Protein AF-A0A1E5G5Q4-F1 (afdb_monomer_lite)

Structure (mmCIF, N/CA/C/O backbone):
data_AF-A0A1E5G5Q4-F1
#
_entry.id   AF-A0A1E5G5Q4-F1
#
loop_
_atom_site.group_PDB
_atom_site.id
_atom_site.type_symbol
_atom_site.label_atom_id
_atom_site.label_alt_id
_atom_site.label_comp_id
_atom_site.label_asym_id
_atom_site.label_entity_id
_atom_site.label_seq_id
_atom_site.pdbx_PDB_ins_code
_atom_site.Cartn_x
_atom_site.Cartn_y
_atom_site.Cartn_z
_atom_site.occupancy
_atom_site.B_iso_or_equiv
_atom_site.auth_seq_id
_atom_site.auth_comp_id
_atom_site.auth_asym_id
_atom_site.auth_atom_id
_atom_site.pdbx_PDB_model_num
ATOM 1 N N . MET A 1 1 ? 15.655 8.952 -19.554 1.00 39.72 1 MET A N 1
ATOM 2 C CA . MET A 1 1 ? 14.818 10.073 -19.077 1.00 39.72 1 MET A CA 1
ATOM 3 C C . MET A 1 1 ? 14.779 9.933 -17.560 1.00 39.72 1 MET A C 1
ATOM 5 O O . MET A 1 1 ? 14.426 8.859 -17.104 1.00 39.72 1 MET A O 1
ATOM 9 N N . LYS A 1 2 ? 15.316 10.885 -16.780 1.00 40.94 2 LYS A N 1
ATOM 10 C CA . LYS A 1 2 ? 15.358 10.751 -15.309 1.00 40.94 2 LYS A CA 1
ATOM 11 C C . LYS A 1 2 ? 13.939 10.932 -14.771 1.00 40.94 2 LYS A C 1
ATOM 13 O O . LYS A 1 2 ? 13.354 11.983 -15.020 1.00 40.94 2 LYS A O 1
ATOM 18 N N . MET A 1 3 ? 13.417 9.935 -14.058 1.00 49.22 3 MET A N 1
ATOM 19 C CA . MET A 1 3 ? 12.182 10.066 -13.285 1.00 49.22 3 MET A CA 1
ATOM 20 C C . MET A 1 3 ? 12.257 11.306 -12.389 1.00 49.22 3 MET A C 1
ATOM 22 O O . MET A 1 3 ? 13.338 11.597 -11.856 1.00 49.22 3 MET A O 1
ATOM 26 N N . PRO A 1 4 ? 11.153 12.035 -12.177 1.00 48.78 4 PRO A N 1
ATOM 27 C CA . PRO A 1 4 ? 11.146 13.087 -11.181 1.00 48.78 4 PRO A CA 1
ATOM 28 C C . PRO A 1 4 ? 11.407 12.445 -9.813 1.00 48.78 4 PRO A C 1
ATOM 30 O O . PRO A 1 4 ? 10.593 11.700 -9.283 1.00 48.78 4 PRO A O 1
ATOM 33 N N . ALA A 1 5 ? 12.557 12.754 -9.215 1.00 56.06 5 ALA A N 1
ATOM 34 C CA . ALA A 1 5 ? 12.970 12.272 -7.893 1.00 56.06 5 ALA A CA 1
ATOM 35 C C . ALA A 1 5 ? 12.004 12.669 -6.747 1.00 56.06 5 ALA A C 1
ATOM 37 O O . ALA A 1 5 ? 12.258 12.365 -5.581 1.00 56.06 5 ALA A O 1
ATOM 38 N N . TYR A 1 6 ? 10.924 13.386 -7.059 1.00 53.25 6 TYR A N 1
ATOM 39 C CA . TYR A 1 6 ? 9.931 13.869 -6.114 1.00 53.25 6 TYR A CA 1
ATOM 40 C C . TYR A 1 6 ? 9.084 12.722 -5.543 1.00 53.25 6 TYR A C 1
ATOM 42 O O . TYR A 1 6 ? 9.024 12.574 -4.321 1.00 53.25 6 TYR A O 1
ATOM 50 N N . ASP A 1 7 ? 8.545 11.846 -6.395 1.00 69.75 7 ASP A N 1
ATOM 51 C CA . ASP A 1 7 ? 7.625 10.791 -5.947 1.00 69.75 7 ASP A CA 1
ATOM 52 C C . ASP A 1 7 ? 8.333 9.663 -5.190 1.00 69.75 7 ASP A C 1
ATOM 54 O O . ASP A 1 7 ? 7.796 9.126 -4.224 1.00 69.75 7 ASP A O 1
ATOM 58 N N . GLN A 1 8 ? 9.599 9.382 -5.512 1.00 77.56 8 GLN A N 1
ATOM 59 C CA . GLN A 1 8 ? 10.407 8.410 -4.764 1.00 77.56 8 GLN A CA 1
ATOM 60 C C . GLN A 1 8 ? 10.685 8.866 -3.324 1.00 77.56 8 GLN A C 1
ATOM 62 O O . GLN A 1 8 ? 10.608 8.077 -2.383 1.00 77.56 8 GLN A O 1
ATOM 67 N N . ASN A 1 9 ? 11.023 10.145 -3.137 1.00 81.44 9 ASN A N 1
ATOM 68 C CA . ASN A 1 9 ? 11.293 10.698 -1.810 1.00 81.44 9 ASN A CA 1
ATOM 69 C C . ASN A 1 9 ? 10.019 10.816 -0.975 1.00 81.44 9 ASN A C 1
ATOM 71 O O . ASN A 1 9 ? 10.071 10.654 0.244 1.00 81.44 9 ASN A O 1
ATOM 75 N N . TYR A 1 10 ? 8.888 11.110 -1.618 1.00 82.75 10 TYR A N 1
ATOM 76 C CA . TYR A 1 10 ? 7.593 11.117 -0.957 1.00 82.75 10 TYR A CA 1
ATOM 77 C C . TYR A 1 10 ? 7.197 9.702 -0.517 1.00 82.75 10 TYR A C 1
ATOM 79 O O . TYR A 1 10 ? 6.965 9.498 0.674 1.00 82.75 10 TYR A O 1
ATOM 87 N N . ALA A 1 11 ? 7.257 8.714 -1.417 1.00 83.94 11 ALA A N 1
ATOM 88 C CA . ALA A 1 11 ? 7.003 7.305 -1.110 1.00 83.94 11 ALA A CA 1
ATOM 89 C C . ALA A 1 11 ? 7.855 6.808 0.070 1.00 83.94 11 ALA A C 1
ATOM 91 O O . ALA A 1 11 ? 7.312 6.322 1.059 1.00 83.94 11 ALA A O 1
ATOM 92 N N . ARG A 1 12 ? 9.176 7.045 0.045 1.00 84.50 12 ARG A N 1
ATOM 93 C CA . ARG A 1 12 ? 10.089 6.672 1.145 1.00 84.50 12 ARG A CA 1
ATOM 94 C C . ARG A 1 12 ? 9.713 7.260 2.505 1.00 84.50 12 ARG A C 1
ATOM 96 O O . ARG A 1 12 ? 10.036 6.656 3.517 1.00 84.50 12 ARG A O 1
ATOM 103 N N . LYS A 1 13 ? 9.079 8.436 2.553 1.00 85.50 13 LYS A N 1
ATOM 104 C CA . LYS A 1 13 ? 8.634 9.055 3.816 1.00 85.50 13 LYS A CA 1
ATOM 105 C C . LYS A 1 13 ? 7.355 8.426 4.368 1.00 85.50 13 LYS A C 1
ATOM 107 O O . LYS A 1 13 ? 7.066 8.607 5.548 1.00 85.50 13 LYS A O 1
ATOM 112 N N . MET A 1 14 ? 6.574 7.754 3.525 1.00 84.62 14 MET A N 1
ATOM 113 C CA . MET A 1 14 ? 5.325 7.102 3.923 1.00 84.62 14 MET A CA 1
ATOM 114 C C . MET A 1 14 ? 5.532 5.664 4.379 1.00 84.62 14 MET A C 1
ATOM 116 O O . MET A 1 14 ? 4.780 5.207 5.238 1.00 84.62 14 MET A O 1
ATOM 120 N N . LEU A 1 15 ? 6.556 4.991 3.852 1.00 88.00 15 LEU A N 1
ATOM 121 C CA . LEU A 1 15 ? 6.978 3.674 4.319 1.00 88.00 15 LEU A CA 1
ATOM 122 C C . LEU A 1 15 ? 7.656 3.823 5.681 1.00 88.00 15 LEU A C 1
ATOM 124 O O . LEU A 1 15 ? 8.671 4.509 5.814 1.00 88.00 15 LEU A O 1
ATOM 128 N N . LYS A 1 16 ? 7.055 3.226 6.707 1.00 84.00 16 LYS A N 1
ATOM 129 C CA . LYS A 1 16 ? 7.502 3.352 8.103 1.00 84.00 16 LYS A CA 1
ATOM 130 C C . LYS A 1 16 ? 8.194 2.093 8.593 1.00 84.00 16 LYS A C 1
ATOM 132 O 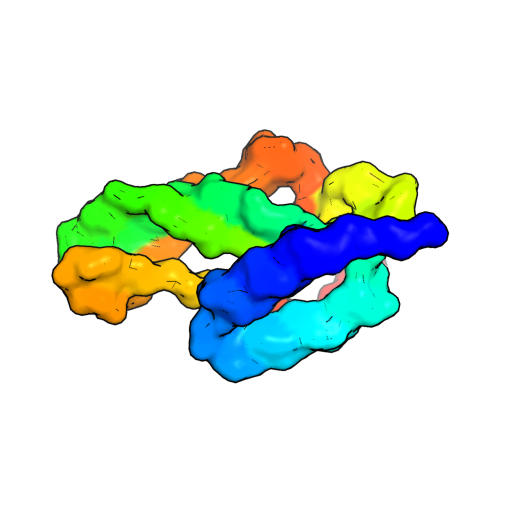O . LYS A 1 16 ? 8.988 2.179 9.530 1.00 84.00 16 LYS A O 1
ATOM 137 N N . ASN A 1 17 ? 7.900 0.953 7.975 1.00 86.38 17 ASN A N 1
ATOM 138 C CA . ASN A 1 17 ? 8.424 -0.334 8.396 1.00 86.38 17 ASN A CA 1
ATOM 139 C C . ASN A 1 17 ? 9.601 -0.771 7.514 1.00 86.38 17 ASN A C 1
ATOM 141 O O . ASN A 1 17 ? 9.732 -0.384 6.351 1.00 86.38 17 ASN A O 1
ATOM 145 N N . ILE A 1 18 ? 10.526 -1.530 8.103 1.00 87.06 18 ILE A N 1
ATOM 146 C CA . ILE A 1 18 ? 11.793 -1.886 7.449 1.00 87.06 18 ILE A CA 1
ATOM 147 C C . ILE A 1 18 ? 11.599 -2.845 6.270 1.00 87.06 18 ILE A C 1
ATOM 149 O O . ILE A 1 18 ? 12.313 -2.753 5.274 1.00 87.06 18 ILE A O 1
ATOM 153 N N . ASP A 1 19 ? 10.624 -3.738 6.371 1.00 87.06 19 ASP A N 1
ATOM 154 C CA . ASP A 1 19 ? 10.177 -4.657 5.328 1.00 87.06 19 ASP A CA 1
ATOM 155 C C . ASP A 1 19 ? 9.614 -3.897 4.121 1.00 87.06 19 ASP A C 1
ATOM 157 O O . ASP A 1 19 ? 10.048 -4.143 2.997 1.00 87.06 19 ASP A O 1
ATOM 161 N N . GLU A 1 20 ? 8.770 -2.889 4.353 1.00 88.62 20 GLU A N 1
ATOM 162 C CA . GLU A 1 20 ? 8.251 -2.000 3.304 1.00 88.62 20 GLU A CA 1
ATOM 163 C C . GLU A 1 20 ? 9.389 -1.286 2.564 1.00 88.62 20 GLU A C 1
ATOM 165 O O . GLU A 1 20 ? 9.452 -1.266 1.335 1.00 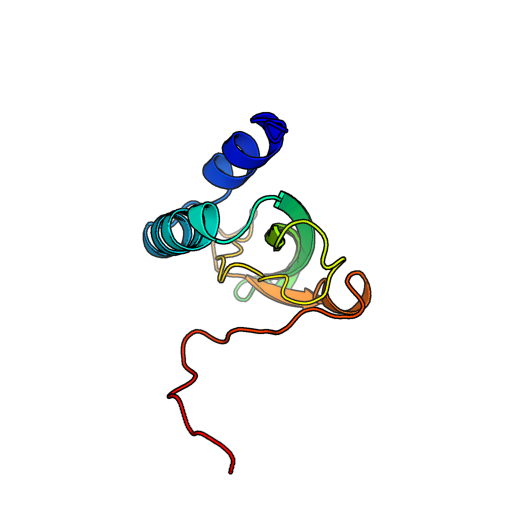88.62 20 GLU A O 1
ATOM 170 N N . ILE A 1 21 ? 10.325 -0.702 3.320 1.00 88.38 21 ILE A N 1
ATOM 171 C CA . ILE A 1 21 ? 11.470 0.021 2.758 1.00 88.38 21 ILE A CA 1
ATOM 172 C C . ILE A 1 21 ? 12.360 -0.931 1.951 1.00 88.38 21 ILE A C 1
ATOM 174 O O . ILE A 1 21 ? 12.872 -0.546 0.898 1.00 88.38 21 ILE A O 1
ATOM 178 N N . THR A 1 22 ? 12.549 -2.161 2.431 1.00 87.44 22 THR A N 1
ATOM 179 C CA . THR A 1 22 ? 13.351 -3.185 1.753 1.00 87.44 22 THR A CA 1
ATOM 180 C C . THR A 1 22 ? 12.702 -3.587 0.435 1.00 87.44 22 THR A C 1
ATOM 182 O O . THR A 1 22 ? 13.342 -3.452 -0.607 1.00 87.44 22 THR A O 1
ATOM 185 N N . GLN A 1 23 ? 11.415 -3.944 0.457 1.00 84.50 23 GLN A N 1
ATOM 186 C CA . GLN A 1 23 ? 10.654 -4.288 -0.744 1.00 84.50 23 GLN A CA 1
ATOM 187 C C . GLN A 1 23 ? 10.658 -3.135 -1.758 1.00 84.50 23 GLN A C 1
ATOM 189 O O . GLN A 1 23 ? 10.876 -3.343 -2.951 1.00 84.50 23 GLN A O 1
ATOM 194 N N . PHE A 1 24 ? 10.479 -1.897 -1.290 1.00 87.50 24 PHE A N 1
ATOM 195 C CA . PHE A 1 24 ? 10.533 -0.721 -2.152 1.00 87.50 24 PHE A CA 1
ATOM 196 C C . PHE A 1 24 ? 11.901 -0.576 -2.816 1.00 87.50 24 PHE A C 1
ATOM 198 O O . PHE A 1 24 ? 11.967 -0.347 -4.017 1.00 87.50 24 PHE A O 1
ATOM 205 N N . ASN A 1 25 ? 12.996 -0.735 -2.067 1.00 85.88 25 ASN A N 1
ATOM 206 C CA . ASN A 1 25 ? 14.347 -0.642 -2.621 1.00 85.88 25 ASN A CA 1
ATOM 207 C C . ASN A 1 25 ? 14.638 -1.742 -3.648 1.00 85.88 25 ASN A C 1
ATOM 209 O O . ASN A 1 25 ? 15.272 -1.454 -4.658 1.00 85.88 25 ASN A O 1
ATOM 213 N N . GLU A 1 26 ? 14.192 -2.973 -3.404 1.00 84.69 26 GLU A N 1
ATOM 214 C CA . GLU A 1 26 ? 14.374 -4.100 -4.327 1.00 84.69 26 GLU A CA 1
ATOM 215 C C . GLU A 1 26 ? 13.634 -3.871 -5.650 1.00 84.69 26 GLU A C 1
ATOM 217 O O . GLU A 1 26 ? 14.181 -4.101 -6.731 1.00 84.69 26 GLU A O 1
ATOM 222 N N . LEU A 1 27 ? 12.407 -3.354 -5.572 1.00 79.69 27 LEU A N 1
ATOM 223 C CA . LEU A 1 27 ? 11.564 -3.109 -6.738 1.00 79.69 27 LEU A CA 1
ATOM 224 C C . LEU A 1 27 ? 11.911 -1.808 -7.472 1.00 79.69 27 LEU A C 1
ATOM 226 O O . LEU A 1 27 ? 11.694 -1.720 -8.678 1.00 79.69 27 LEU A O 1
ATOM 230 N N . LEU A 1 28 ? 12.503 -0.820 -6.795 1.00 79.31 28 LEU A N 1
ATOM 231 C CA . LEU A 1 28 ? 12.861 0.472 -7.395 1.00 79.31 28 LEU A CA 1
ATOM 232 C C . LEU A 1 28 ? 13.846 0.339 -8.566 1.00 79.31 28 LEU A C 1
ATOM 234 O O . LEU A 1 28 ? 13.869 1.191 -9.447 1.00 79.31 28 LEU A O 1
ATOM 238 N N . PHE A 1 29 ? 14.671 -0.711 -8.583 1.00 72.06 29 PHE A N 1
ATOM 239 C CA . PHE A 1 29 ? 15.616 -0.962 -9.678 1.00 72.06 29 PHE A CA 1
ATOM 240 C C . PHE A 1 29 ? 14.986 -1.666 -10.883 1.00 72.06 29 PHE A C 1
ATOM 242 O O . PHE A 1 29 ? 15.602 -1.719 -11.943 1.00 72.06 29 PHE A O 1
ATOM 249 N N . THR A 1 30 ? 13.789 -2.230 -10.716 1.00 69.31 30 THR A N 1
ATOM 250 C CA . THR A 1 30 ? 13.057 -2.961 -11.759 1.00 69.31 30 THR A CA 1
ATOM 251 C C . THR A 1 30 ? 11.821 -2.205 -12.258 1.00 69.31 30 THR A C 1
ATOM 253 O O . THR A 1 30 ? 11.220 -2.623 -13.244 1.00 69.31 30 THR A O 1
ATOM 256 N N . HIS A 1 31 ? 11.457 -1.094 -11.607 1.00 70.75 31 HIS A N 1
ATOM 257 C CA . HIS A 1 31 ? 10.282 -0.276 -11.904 1.00 70.75 31 HIS A CA 1
ATOM 258 C C . HIS A 1 31 ? 10.691 1.196 -12.030 1.00 70.75 31 HIS A C 1
ATOM 260 O O . HIS A 1 31 ? 11.162 1.793 -11.061 1.00 70.75 31 HIS A O 1
ATOM 266 N N . ASP A 1 32 ? 10.498 1.798 -13.209 1.00 70.62 32 ASP A N 1
ATOM 267 C CA . ASP A 1 32 ? 10.908 3.186 -13.473 1.00 70.62 32 ASP A CA 1
ATOM 268 C C . ASP A 1 32 ? 9.791 4.226 -13.262 1.00 70.62 32 ASP A C 1
ATOM 270 O O . ASP A 1 32 ? 9.885 5.352 -13.747 1.00 70.62 32 ASP A O 1
ATOM 274 N N . GLU A 1 33 ? 8.729 3.900 -12.529 1.00 76.00 33 GLU A N 1
ATOM 275 C CA . GLU A 1 33 ? 7.736 4.869 -12.064 1.00 76.00 33 GLU A CA 1
ATOM 276 C C . GLU A 1 33 ? 7.280 4.538 -10.634 1.00 76.00 33 GLU A C 1
ATOM 278 O O . GLU A 1 33 ? 7.067 3.381 -10.277 1.00 76.00 33 GLU A O 1
ATOM 283 N N . VAL A 1 34 ? 7.172 5.566 -9.789 1.00 81.38 34 VAL A N 1
ATOM 284 C CA . VAL A 1 34 ? 6.665 5.455 -8.415 1.00 81.38 34 VAL A CA 1
ATOM 285 C C . VAL A 1 34 ? 5.484 6.396 -8.290 1.00 81.38 34 VAL A C 1
ATOM 287 O O . VAL A 1 34 ? 5.628 7.588 -8.538 1.00 81.38 34 VAL A O 1
ATOM 290 N N . VAL A 1 35 ? 4.343 5.860 -7.876 1.00 79.12 35 VAL A N 1
ATOM 291 C CA . VAL A 1 35 ? 3.103 6.604 -7.661 1.00 79.12 35 VAL A CA 1
ATOM 292 C C . VAL A 1 35 ? 2.662 6.393 -6.219 1.00 79.12 35 VAL A C 1
ATOM 294 O O . VAL A 1 35 ? 2.881 5.334 -5.630 1.00 79.12 35 VAL A O 1
ATOM 297 N N . THR A 1 36 ? 2.053 7.411 -5.621 1.00 80.00 36 THR A N 1
ATOM 298 C CA . THR A 1 36 ? 1.331 7.253 -4.357 1.00 80.00 36 THR A CA 1
ATOM 299 C C . THR A 1 36 ? -0.121 7.611 -4.577 1.00 80.00 36 THR A C 1
ATOM 301 O O . THR A 1 36 ? -0.419 8.715 -5.019 1.00 80.00 36 THR A O 1
ATOM 304 N N . GLU A 1 37 ? -1.005 6.699 -4.199 1.00 82.0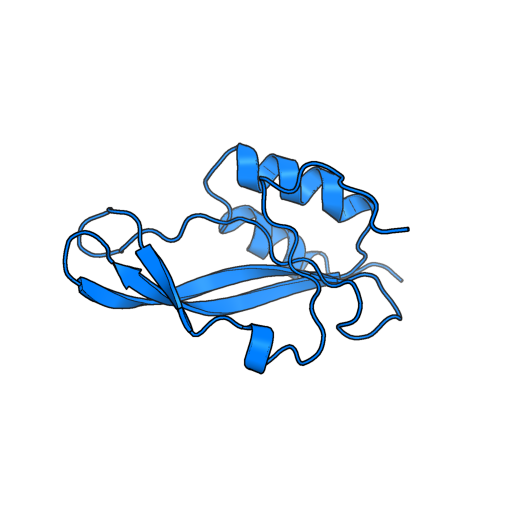6 37 GLU A N 1
ATOM 305 C CA . GLU A 1 37 ? -2.445 6.923 -4.216 1.00 82.06 37 GLU A CA 1
ATOM 306 C C . GLU A 1 37 ? -3.058 6.686 -2.838 1.00 82.06 37 GLU A C 1
ATOM 308 O O . GLU A 1 37 ? -2.398 6.179 -1.933 1.00 82.06 37 GLU A O 1
ATOM 313 N N . PHE A 1 38 ? -4.329 7.045 -2.658 1.00 84.94 38 PHE A N 1
ATOM 314 C CA . PHE A 1 38 ? -5.046 6.817 -1.404 1.00 84.94 38 PHE A CA 1
ATOM 315 C C . PHE A 1 38 ? -5.996 5.625 -1.508 1.00 84.94 38 PHE A C 1
ATOM 317 O O . PHE A 1 38 ? -6.860 5.574 -2.381 1.00 84.94 38 PHE A O 1
ATOM 324 N N . VAL A 1 39 ? -5.871 4.689 -0.567 1.00 86.62 39 VAL A N 1
ATOM 325 C CA . VAL A 1 39 ? -6.803 3.572 -0.371 1.00 86.62 39 VAL A CA 1
ATOM 326 C C . VAL A 1 39 ? -7.704 3.836 0.824 1.00 86.62 39 VAL A C 1
ATOM 328 O O . VAL A 1 39 ? -7.317 4.505 1.786 1.00 86.62 39 VAL A O 1
ATOM 331 N N . LYS A 1 40 ? -8.916 3.283 0.786 1.00 89.81 40 LYS A N 1
ATOM 332 C CA . LYS A 1 40 ? -9.829 3.338 1.926 1.00 89.81 40 LYS A CA 1
ATOM 333 C C . LYS A 1 40 ? -9.554 2.167 2.853 1.00 89.81 40 LYS A C 1
ATOM 335 O O . LYS A 1 40 ? -9.590 1.004 2.437 1.00 89.81 40 LYS A O 1
ATOM 340 N N . VAL A 1 41 ? -9.320 2.481 4.117 1.00 92.44 41 VAL A N 1
ATOM 341 C CA . VAL A 1 41 ? -8.982 1.506 5.151 1.00 92.44 41 VAL A CA 1
ATOM 342 C C . VAL A 1 41 ? -9.939 1.618 6.329 1.00 92.44 41 VAL A C 1
ATOM 344 O O . VAL A 1 41 ? -10.456 2.695 6.625 1.00 92.44 41 VAL A O 1
ATOM 347 N N . GLU A 1 42 ? -10.160 0.503 7.013 1.00 94.94 42 GLU A N 1
ATOM 348 C CA . GLU A 1 42 ? -10.932 0.421 8.252 1.00 94.94 42 GLU A CA 1
ATOM 349 C C . GLU A 1 42 ? -10.011 -0.003 9.394 1.00 94.94 42 GLU A C 1
ATOM 351 O O . GLU A 1 42 ? -9.330 -1.028 9.307 1.00 94.94 42 GLU A O 1
ATOM 356 N N . CYS A 1 43 ? -9.997 0.775 10.475 1.00 96.00 43 CYS A N 1
ATOM 357 C CA . CYS A 1 43 ? -9.223 0.452 11.664 1.00 96.00 43 CYS A CA 1
ATOM 358 C C . CYS A 1 43 ? -9.757 -0.815 12.345 1.00 96.00 43 CYS A C 1
ATOM 360 O O . CYS A 1 43 ? -10.919 -0.866 12.747 1.00 96.00 43 CYS A O 1
ATOM 362 N N . THR A 1 44 ? -8.881 -1.786 12.600 1.00 93.81 44 THR A N 1
ATOM 363 C CA . THR A 1 44 ? -9.238 -3.053 13.265 1.00 93.81 44 THR A CA 1
ATOM 364 C C . THR A 1 44 ? -9.641 -2.881 14.733 1.00 93.81 44 THR A C 1
ATOM 366 O O . THR A 1 44 ? -10.435 -3.665 15.243 1.00 93.81 44 THR A O 1
ATOM 369 N N . GLY A 1 45 ? -9.135 -1.842 15.408 1.00 93.94 45 GLY A N 1
ATOM 370 C CA . GLY A 1 45 ? -9.464 -1.543 16.805 1.00 93.94 45 GLY A CA 1
ATOM 371 C C . GLY A 1 45 ? -10.759 -0.754 17.023 1.00 93.94 45 GLY A C 1
ATOM 372 O O . GLY A 1 45 ? -11.602 -1.164 17.814 1.00 93.94 45 GLY A O 1
ATOM 373 N N . CYS A 1 46 ? -10.916 0.402 16.366 1.00 94.62 46 CYS A N 1
ATOM 374 C CA . CYS A 1 46 ? -12.043 1.314 16.609 1.00 94.62 46 CYS A CA 1
ATOM 375 C C . CYS A 1 46 ? -13.114 1.331 15.504 1.00 94.62 46 CYS A C 1
ATOM 377 O O . CYS A 1 46 ? -14.108 2.039 15.654 1.00 94.62 46 CYS A O 1
ATOM 379 N N . GLY A 1 47 ? -12.917 0.602 14.399 1.00 94.38 47 GLY A N 1
ATOM 380 C CA . GLY A 1 47 ? -13.846 0.555 13.261 1.00 94.38 47 GLY A CA 1
ATOM 381 C C . GLY A 1 47 ? -13.889 1.829 12.408 1.00 94.38 47 GLY A C 1
ATOM 382 O O . GLY A 1 47 ? -14.698 1.933 11.492 1.00 94.38 47 GLY A O 1
ATOM 383 N N . GLU A 1 48 ? -13.044 2.823 12.692 1.00 94.81 48 GLU A N 1
ATOM 384 C CA . GLU A 1 48 ? -13.042 4.080 11.945 1.00 94.81 48 GLU A CA 1
ATOM 385 C C . GLU A 1 48 ? -12.483 3.893 10.534 1.00 94.81 48 GLU A C 1
ATOM 387 O O . GLU A 1 48 ? -11.405 3.324 10.334 1.00 94.81 48 GLU A O 1
ATOM 392 N N . THR A 1 49 ? -13.215 4.415 9.554 1.00 94.38 49 THR A N 1
ATOM 393 C CA . THR A 1 49 ? -12.813 4.403 8.150 1.00 94.38 49 THR A CA 1
ATOM 394 C C . THR A 1 49 ? -12.086 5.693 7.786 1.00 94.38 49 THR A C 1
ATOM 396 O O . THR A 1 49 ? -12.571 6.780 8.091 1.00 94.38 49 THR A O 1
ATOM 399 N N . HIS A 1 50 ? -10.953 5.584 7.098 1.00 89.69 50 HIS A N 1
ATOM 400 C CA . HIS A 1 50 ? -10.177 6.734 6.634 1.00 89.69 50 HIS A CA 1
ATOM 401 C C . HIS A 1 50 ? -9.423 6.423 5.336 1.00 89.69 50 HIS A C 1
ATOM 403 O O . HIS A 1 50 ? -9.376 5.279 4.883 1.00 89.69 50 HIS A O 1
ATOM 409 N N . LEU A 1 51 ? -8.852 7.460 4.723 1.00 89.69 51 LEU A N 1
ATOM 410 C CA . LEU A 1 51 ? -7.950 7.320 3.583 1.00 89.69 51 LEU A CA 1
ATOM 411 C C . LEU A 1 51 ? -6.512 7.184 4.080 1.00 89.69 51 LEU A C 1
ATOM 413 O O . LEU A 1 51 ? -6.081 7.936 4.955 1.00 89.69 51 LEU A O 1
ATOM 417 N N . SER A 1 52 ? -5.774 6.239 3.509 1.00 88.62 52 SER A N 1
ATOM 418 C CA . SER A 1 52 ? -4.374 5.977 3.835 1.00 88.62 52 SER A CA 1
ATOM 419 C C . SER A 1 52 ? -3.547 5.903 2.551 1.00 88.62 52 SER A C 1
ATOM 421 O O . SER A 1 52 ? -4.037 5.352 1.563 1.00 88.62 52 SER A O 1
ATOM 423 N N . PRO A 1 53 ? -2.333 6.481 2.517 1.00 87.69 53 PRO A N 1
ATOM 424 C CA . PRO A 1 53 ? -1.496 6.420 1.330 1.00 87.69 53 PRO A CA 1
ATOM 425 C C . PRO A 1 53 ? -1.009 4.991 1.066 1.00 87.69 53 PRO A C 1
ATOM 427 O O . PRO A 1 53 ? -0.671 4.257 1.993 1.00 87.69 53 PRO A O 1
ATOM 430 N N . GLN A 1 54 ? -0.935 4.641 -0.211 1.00 87.06 54 GLN A N 1
ATOM 431 C CA . GLN A 1 54 ? -0.461 3.378 -0.753 1.00 87.06 54 GLN A CA 1
ATOM 432 C C . GLN A 1 54 ? 0.588 3.673 -1.823 1.00 87.06 54 GLN A C 1
ATOM 434 O O . GLN A 1 54 ? 0.313 4.373 -2.801 1.00 87.06 54 GLN A O 1
ATOM 439 N N . VAL A 1 55 ? 1.782 3.111 -1.652 1.00 86.81 55 VAL A N 1
ATOM 440 C CA . VAL A 1 55 ? 2.845 3.194 -2.659 1.00 86.81 55 VAL A CA 1
ATOM 441 C C . VAL A 1 55 ? 2.625 2.146 -3.750 1.00 86.81 55 VAL A C 1
ATOM 443 O O . VAL A 1 55 ? 2.338 0.978 -3.467 1.00 86.81 55 VAL A O 1
ATOM 446 N N . ILE A 1 56 ? 2.773 2.578 -5.000 1.00 82.81 56 ILE A N 1
ATOM 447 C CA . ILE A 1 56 ? 2.656 1.770 -6.212 1.00 82.81 56 ILE A CA 1
ATOM 448 C C . ILE A 1 56 ? 3.938 1.953 -7.029 1.00 82.81 56 ILE A C 1
ATOM 450 O O . ILE A 1 56 ? 4.388 3.077 -7.254 1.00 82.81 56 ILE A O 1
ATOM 454 N N . LEU A 1 57 ? 4.524 0.848 -7.477 1.00 80.81 57 LEU A N 1
ATOM 455 C CA . LEU A 1 57 ? 5.674 0.826 -8.381 1.00 80.81 57 LEU A CA 1
ATOM 456 C C . LEU A 1 57 ? 5.207 0.365 -9.759 1.00 80.81 57 LEU A C 1
ATOM 458 O O . LEU A 1 57 ? 4.505 -0.635 -9.856 1.00 80.81 57 LEU A O 1
ATOM 462 N N . ASN A 1 58 ? 5.579 1.072 -10.820 1.00 74.75 58 ASN A N 1
ATOM 463 C CA . ASN A 1 58 ? 5.123 0.798 -12.178 1.00 74.75 58 ASN A CA 1
ATOM 464 C C . ASN A 1 58 ? 6.316 0.625 -13.142 1.00 74.75 58 ASN A C 1
ATOM 466 O O . ASN A 1 58 ? 7.219 1.466 -13.136 1.00 74.75 58 ASN A O 1
ATOM 470 N N . PRO A 1 59 ? 6.383 -0.452 -13.953 1.00 65.06 59 PRO A N 1
ATOM 471 C CA . PRO A 1 59 ? 7.410 -0.579 -14.984 1.00 65.06 59 PRO A CA 1
ATOM 472 C C . PRO A 1 59 ? 7.141 0.395 -16.144 1.00 65.06 59 PRO A C 1
ATOM 474 O O . PRO A 1 59 ? 6.029 0.481 -16.672 1.00 65.06 59 PRO A O 1
ATOM 477 N N . TYR A 1 60 ? 8.163 1.136 -16.580 1.00 58.94 60 TYR A N 1
ATOM 478 C CA . TYR A 1 60 ? 7.998 2.154 -17.617 1.00 58.94 60 TYR A CA 1
ATOM 479 C C . TYR A 1 60 ? 7.577 1.545 -18.955 1.00 58.94 60 TYR A C 1
ATOM 481 O O . TYR A 1 60 ? 8.152 0.568 -19.432 1.00 58.94 60 TYR A O 1
ATOM 489 N N . GLY A 1 61 ? 6.590 2.167 -19.601 1.00 53.41 61 GLY A N 1
ATOM 490 C CA . GLY A 1 61 ? 6.161 1.809 -20.955 1.00 53.41 61 GLY A CA 1
ATOM 491 C C . GLY A 1 61 ? 5.109 0.698 -21.056 1.00 53.41 61 GLY A C 1
ATOM 492 O O . GLY A 1 61 ? 4.658 0.435 -22.169 1.00 53.41 61 GLY A O 1
ATOM 493 N N . TYR A 1 62 ? 4.663 0.106 -19.940 1.00 53.34 62 TYR A N 1
ATOM 494 C CA . TYR A 1 62 ? 3.653 -0.971 -19.925 1.00 53.34 62 TYR A CA 1
ATOM 495 C C . TYR A 1 62 ? 2.256 -0.535 -19.430 1.00 53.34 62 TYR A C 1
ATOM 497 O O . TYR A 1 62 ? 1.346 -1.352 -19.293 1.00 53.34 62 TYR A O 1
ATOM 505 N N . GLY A 1 63 ? 2.020 0.762 -19.201 1.00 59.62 63 GLY A N 1
ATOM 506 C CA . GLY A 1 63 ? 0.754 1.227 -18.614 1.00 59.62 63 GLY A CA 1
ATOM 507 C C . GLY A 1 63 ? 0.631 0.750 -17.164 1.00 59.62 63 GLY A C 1
ATOM 508 O O . GLY A 1 63 ? 1.621 0.783 -16.459 1.00 59.62 63 GLY A O 1
ATOM 509 N N . THR A 1 64 ? -0.548 0.314 -16.705 1.00 56.47 64 THR A N 1
ATOM 510 C CA . THR A 1 64 ? -0.716 -0.301 -1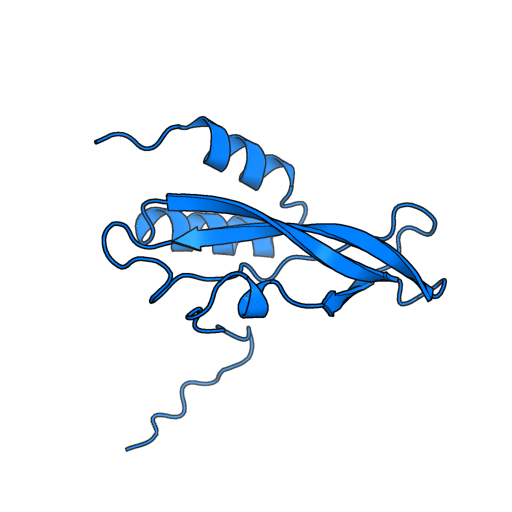5.366 1.00 56.47 64 THR A CA 1
ATOM 511 C C . THR A 1 64 ? -0.388 -1.801 -15.345 1.00 56.47 64 THR A C 1
ATOM 513 O O . THR A 1 64 ? -0.565 -2.456 -14.318 1.00 56.47 64 THR A O 1
ATOM 516 N N . GLU A 1 65 ? 0.000 -2.377 -16.486 1.00 59.44 65 GLU A N 1
ATOM 517 C CA . GLU A 1 65 ? 0.284 -3.803 -16.623 1.00 59.44 65 GLU A CA 1
ATOM 518 C C . GLU A 1 65 ? 1.650 -4.113 -16.006 1.00 59.44 65 GLU A C 1
ATOM 520 O O . GLU A 1 65 ? 2.681 -3.632 -16.465 1.00 59.44 65 GLU A O 1
ATOM 525 N N . GLY A 1 66 ? 1.649 -4.901 -14.930 1.00 64.38 66 GLY A N 1
ATOM 526 C CA . GLY A 1 66 ? 2.868 -5.190 -14.172 1.00 64.38 66 GLY A CA 1
ATOM 527 C C . GLY A 1 66 ? 3.198 -4.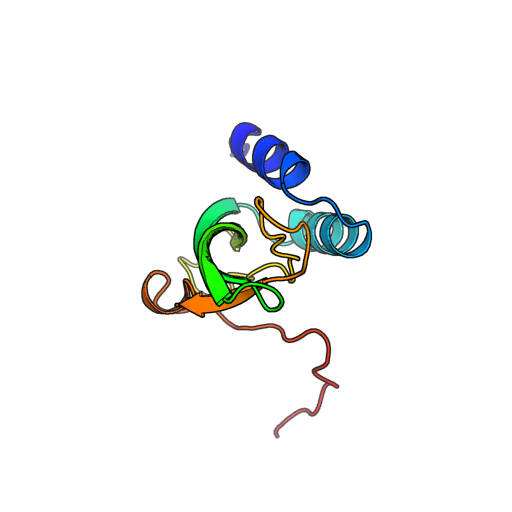166 -13.088 1.00 64.38 66 GLY A C 1
ATOM 528 O O . GLY A 1 66 ? 4.251 -4.287 -12.474 1.00 64.38 66 GLY A O 1
ATOM 529 N N . ALA A 1 67 ? 2.306 -3.208 -12.806 1.00 72.38 67 ALA A N 1
ATOM 530 C CA . ALA A 1 67 ? 2.425 -2.427 -11.582 1.00 72.38 67 ALA A CA 1
ATOM 531 C C . ALA A 1 67 ? 2.407 -3.355 -10.352 1.00 72.38 67 ALA A C 1
ATOM 533 O O . ALA A 1 67 ? 1.832 -4.447 -10.372 1.00 72.38 67 ALA A O 1
ATOM 534 N N . VAL A 1 68 ? 3.038 -2.912 -9.274 1.00 77.25 68 VAL A N 1
ATOM 535 C CA . VAL A 1 68 ? 3.116 -3.626 -8.005 1.00 77.25 68 VAL A CA 1
ATOM 536 C C . VAL A 1 68 ? 2.610 -2.698 -6.916 1.00 77.25 68 VAL A C 1
ATOM 538 O O . VAL A 1 68 ? 3.135 -1.600 -6.720 1.00 77.25 68 VAL A O 1
ATOM 541 N N . LEU A 1 69 ? 1.577 -3.142 -6.200 1.00 80.69 69 LEU A N 1
ATOM 542 C CA . LEU A 1 69 ? 1.196 -2.518 -4.937 1.00 80.69 69 LEU A CA 1
ATOM 543 C C . LEU A 1 69 ? 2.148 -3.029 -3.869 1.00 80.69 69 LEU A C 1
ATOM 545 O O . LEU A 1 69 ? 2.273 -4.238 -3.672 1.00 80.69 69 LEU A O 1
ATOM 549 N N . LEU A 1 70 ? 2.800 -2.103 -3.179 1.00 81.44 70 LEU A N 1
ATOM 550 C CA . LEU A 1 70 ? 3.674 -2.461 -2.079 1.00 81.44 70 LEU A CA 1
ATOM 551 C C . LEU A 1 70 ? 2.849 -3.021 -0.909 1.00 81.44 70 LEU A C 1
ATOM 553 O O . LEU A 1 70 ? 1.804 -2.459 -0.573 1.00 81.44 70 LEU A O 1
ATOM 557 N N . GLY A 1 71 ? 3.317 -4.089 -0.262 1.00 80.50 71 GLY A N 1
ATOM 558 C CA . GLY A 1 71 ? 2.716 -4.547 0.989 1.00 80.50 71 GLY A CA 1
ATOM 559 C C . GLY A 1 71 ? 3.027 -3.532 2.085 1.00 80.50 71 GLY A C 1
ATOM 560 O O . GLY A 1 71 ? 4.142 -3.516 2.588 1.00 80.50 71 GLY A O 1
ATOM 561 N N . GLN A 1 72 ? 2.076 -2.653 2.408 1.00 85.50 72 GLN A N 1
ATOM 562 C CA . GLN A 1 72 ? 2.282 -1.533 3.329 1.00 85.50 72 GLN A CA 1
ATOM 563 C C . GLN A 1 72 ? 1.311 -1.592 4.512 1.00 85.50 72 GLN A C 1
ATOM 565 O O . GLN A 1 72 ? 0.141 -1.949 4.365 1.00 85.50 72 GLN A O 1
ATOM 570 N N . HIS A 1 73 ? 1.787 -1.208 5.695 1.00 89.75 73 HIS A N 1
ATOM 571 C CA . HIS A 1 73 ? 0.966 -1.093 6.891 1.00 89.75 73 HIS A CA 1
ATOM 572 C C . HIS A 1 73 ? 0.177 0.218 6.881 1.00 89.75 73 HIS A C 1
ATOM 574 O O . HIS A 1 73 ? 0.717 1.309 6.671 1.00 89.75 73 HIS A O 1
ATOM 580 N N . HIS A 1 74 ? -1.111 0.120 7.204 1.00 90.56 74 HIS A N 1
ATOM 581 C CA . HIS A 1 74 ? -1.990 1.272 7.363 1.00 90.56 74 HIS A CA 1
ATOM 582 C C . HIS A 1 74 ? -2.341 1.451 8.838 1.00 90.56 74 HIS A C 1
ATOM 584 O O . HIS A 1 74 ? -3.083 0.659 9.407 1.00 90.56 74 HIS A O 1
ATOM 590 N N . THR A 1 75 ? -1.827 2.500 9.475 1.00 90.44 75 THR A N 1
ATOM 591 C CA . THR A 1 75 ? -2.067 2.758 10.903 1.00 90.44 75 THR A CA 1
ATOM 592 C C . THR A 1 75 ? -3.177 3.785 11.105 1.00 90.44 75 THR A C 1
ATOM 594 O O . THR A 1 75 ? -3.151 4.861 10.507 1.00 90.44 75 THR A O 1
ATOM 597 N N . CYS A 1 76 ? -4.111 3.497 12.010 1.00 90.75 76 CYS A N 1
ATOM 598 C CA . CYS A 1 76 ? -5.163 4.427 12.397 1.00 90.75 76 CYS A CA 1
ATOM 599 C C . CYS A 1 76 ? -4.590 5.624 13.165 1.00 90.75 76 CYS A C 1
ATOM 601 O O . CYS A 1 76 ? -3.936 5.462 14.195 1.00 90.75 76 CYS A O 1
ATOM 603 N N . SER A 1 77 ? -4.908 6.842 12.724 1.00 86.62 77 SER A N 1
ATOM 604 C CA . SER A 1 77 ? -4.468 8.081 13.382 1.00 86.62 77 SER A CA 1
ATOM 605 C C . SER A 1 77 ? -5.053 8.280 14.785 1.00 86.62 77 SER A C 1
ATOM 607 O O . SER A 1 77 ? -4.468 8.996 15.593 1.00 86.62 77 SER A O 1
ATOM 609 N N . LYS A 1 78 ? -6.197 7.655 15.085 1.00 89.25 78 LYS A N 1
ATOM 610 C CA . LYS A 1 78 ? -6.920 7.847 16.347 1.00 89.25 78 LYS A CA 1
ATOM 611 C C . LYS A 1 78 ? -6.465 6.918 17.461 1.00 89.25 78 LYS A C 1
ATOM 613 O O . LYS A 1 78 ? -6.299 7.368 18.589 1.00 89.25 78 LYS A O 1
ATOM 618 N N . CYS A 1 79 ? -6.316 5.627 17.171 1.00 91.75 79 CYS A N 1
ATOM 619 C CA . CYS A 1 79 ? -5.960 4.632 18.186 1.00 91.75 79 CYS A CA 1
ATOM 620 C C . CYS A 1 79 ? -4.605 3.958 17.947 1.00 91.75 79 CYS A C 1
ATOM 622 O O . CYS A 1 79 ? -4.204 3.136 18.762 1.00 91.75 79 CYS A O 1
ATOM 624 N N . GLY A 1 80 ? -3.905 4.278 16.851 1.00 89.62 80 GLY A N 1
ATOM 625 C CA . GLY A 1 80 ? -2.567 3.755 16.560 1.00 89.62 80 GLY A CA 1
ATOM 626 C C . GLY A 1 80 ? -2.515 2.277 16.166 1.00 89.62 80 GLY A C 1
ATOM 627 O O . GLY A 1 80 ? -1.424 1.745 16.010 1.00 89.62 80 GLY A O 1
ATOM 628 N N . LEU A 1 81 ? -3.668 1.618 16.018 1.00 91.88 81 LEU A N 1
ATOM 629 C CA . LEU A 1 81 ? -3.762 0.210 15.625 1.00 91.88 81 LEU A CA 1
ATOM 630 C C . LEU A 1 81 ? -3.823 0.054 14.105 1.00 91.88 81 LEU A C 1
ATOM 632 O O . LEU A 1 81 ? -4.127 1.004 13.375 1.00 91.88 81 LEU A O 1
ATOM 636 N N . ASP A 1 82 ? -3.576 -1.168 13.644 1.00 92.50 82 ASP A N 1
ATOM 637 C CA . ASP A 1 82 ? -3.581 -1.504 12.226 1.00 92.50 82 ASP A CA 1
ATOM 638 C C . ASP A 1 82 ? -4.969 -1.364 11.601 1.00 92.50 82 ASP A C 1
ATOM 640 O O . ASP A 1 82 ? -6.015 -1.556 12.232 1.00 92.50 82 ASP A O 1
ATOM 644 N N . SER A 1 83 ? -4.971 -1.035 10.319 1.00 94.25 83 SER A N 1
ATOM 645 C CA . SER A 1 83 ? -6.149 -0.859 9.486 1.00 94.25 83 SER A CA 1
ATOM 646 C C . SER A 1 83 ? -6.057 -1.788 8.287 1.00 94.25 83 SER A C 1
ATOM 648 O O . SER A 1 83 ? -4.999 -1.943 7.681 1.00 94.25 83 SER A O 1
ATOM 650 N N . LYS A 1 84 ? -7.181 -2.410 7.938 1.00 92.00 84 LYS A N 1
ATOM 651 C CA . LYS A 1 84 ? -7.296 -3.276 6.761 1.00 92.00 84 LYS A CA 1
ATOM 652 C C . LYS A 1 84 ? -7.831 -2.468 5.583 1.00 92.00 84 LYS A C 1
ATOM 654 O O . LYS A 1 84 ? -8.702 -1.617 5.765 1.00 92.00 84 LYS A O 1
ATOM 659 N N . ILE A 1 85 ? -7.350 -2.753 4.379 1.00 89.31 85 ILE A N 1
ATOM 660 C CA . ILE A 1 85 ? -7.897 -2.167 3.150 1.00 89.31 85 ILE A CA 1
ATOM 661 C C . ILE A 1 85 ? -9.310 -2.716 2.936 1.00 89.31 85 ILE A C 1
ATOM 663 O O . ILE A 1 85 ? -9.506 -3.931 2.917 1.00 89.31 85 ILE A O 1
ATOM 667 N N . ILE A 1 86 ? -10.287 -1.823 2.776 1.00 89.69 86 ILE A N 1
ATOM 668 C CA . ILE A 1 86 ? -11.682 -2.186 2.472 1.00 89.69 86 ILE A CA 1
ATOM 669 C C . ILE A 1 86 ? -12.096 -1.783 1.056 1.0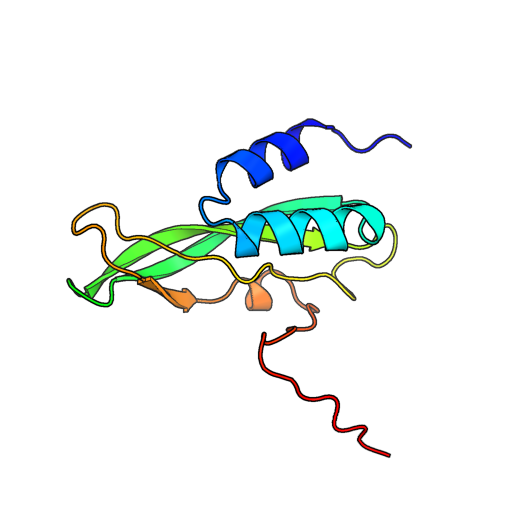0 89.69 86 ILE A C 1
ATOM 671 O O . ILE A 1 86 ? -13.017 -2.372 0.499 1.00 89.69 86 ILE A O 1
ATOM 675 N N . GLU A 1 87 ? -11.398 -0.817 0.458 1.00 83.44 87 GLU A N 1
ATOM 676 C CA . GLU A 1 87 ? -11.585 -0.423 -0.937 1.00 83.44 87 GLU A CA 1
ATOM 677 C C . GLU A 1 87 ? -10.206 -0.343 -1.597 1.00 83.44 87 GLU A C 1
ATOM 679 O O . GLU A 1 87 ? -9.458 0.615 -1.363 1.00 83.44 87 GLU A O 1
ATOM 684 N N . PRO A 1 88 ? -9.808 -1.385 -2.345 1.00 72.12 88 PRO A N 1
ATOM 685 C CA . PRO A 1 88 ? -8.494 -1.415 -2.950 1.00 72.12 88 PRO A CA 1
ATOM 686 C C . PRO A 1 88 ? -8.450 -0.535 -4.202 1.00 72.12 88 PRO A C 1
ATOM 688 O O . PRO A 1 88 ? -9.412 -0.445 -4.964 1.00 72.12 88 PRO A O 1
ATOM 691 N N . ILE A 1 89 ? -7.275 0.022 -4.481 1.00 71.75 89 ILE A N 1
ATOM 692 C CA . ILE A 1 89 ? -7.015 0.854 -5.665 1.00 71.75 89 ILE A CA 1
ATOM 693 C C . ILE A 1 89 ? -7.090 0.057 -6.990 1.00 71.75 89 ILE A C 1
ATOM 695 O O . ILE A 1 89 ? -7.051 0.646 -8.062 1.00 71.75 89 ILE A O 1
ATOM 699 N N . TYR A 1 90 ? -7.251 -1.276 -6.963 1.00 62.22 90 TYR A N 1
ATOM 700 C CA . TYR A 1 90 ? -7.352 -2.124 -8.167 1.00 62.22 90 TYR A CA 1
ATOM 701 C C . TYR A 1 90 ? -8.516 -1.749 -9.095 1.00 62.22 90 TYR A C 1
ATOM 703 O O . TYR A 1 90 ? -8.438 -1.968 -10.298 1.00 62.22 90 TYR A O 1
ATOM 711 N N . GLN A 1 91 ? -9.601 -1.183 -8.557 1.00 49.09 91 GLN A N 1
ATOM 712 C CA . GLN A 1 91 ? -10.698 -0.686 -9.396 1.00 49.09 91 GLN A CA 1
ATOM 713 C C . GLN A 1 91 ? -10.311 0.596 -10.153 1.00 49.09 91 GLN A C 1
ATOM 715 O O . GLN A 1 91 ? -10.783 0.809 -11.268 1.00 49.09 91 GLN A O 1
ATOM 720 N N . LEU A 1 92 ? -9.425 1.418 -9.578 1.00 48.59 92 LEU A N 1
ATOM 721 C CA . LEU A 1 92 ? -8.861 2.619 -10.209 1.00 48.59 92 LEU A CA 1
ATOM 722 C C . LEU A 1 92 ? -7.710 2.271 -11.168 1.00 48.59 92 LEU A C 1
ATOM 724 O O . LEU A 1 92 ? -7.546 2.912 -12.201 1.00 48.59 92 LEU A O 1
ATOM 728 N N . LEU A 1 93 ? -6.943 1.227 -10.856 1.00 54.69 93 LEU A N 1
ATOM 729 C CA . LEU A 1 93 ? -5.837 0.722 -11.662 1.00 54.69 93 LEU A CA 1
ATOM 730 C C . LEU A 1 93 ? -6.285 -0.559 -12.366 1.00 54.69 93 LEU A C 1
ATOM 732 O O . LEU A 1 93 ? -6.024 -1.662 -11.897 1.00 54.69 93 LEU A O 1
ATOM 736 N N . SER A 1 94 ? -6.976 -0.424 -13.494 1.00 45.88 94 SER A N 1
ATOM 737 C CA . SER A 1 94 ? -7.721 -1.500 -14.164 1.00 45.88 94 SER A CA 1
ATOM 738 C C . SER A 1 94 ? -6.927 -2.772 -14.558 1.00 45.88 94 SER A C 1
ATOM 740 O O . SER A 1 94 ? -7.513 -3.641 -15.201 1.00 45.88 94 SER A O 1
ATOM 742 N N . LYS A 1 95 ? -5.619 -2.909 -14.252 1.00 47.88 95 LYS A N 1
ATOM 743 C CA . LYS A 1 95 ? -4.761 -4.052 -14.651 1.00 47.88 95 LYS A CA 1
ATOM 744 C C . LYS A 1 95 ? -3.563 -4.378 -13.728 1.00 47.88 95 LYS A C 1
ATOM 746 O O . LYS A 1 95 ? -2.514 -4.771 -14.238 1.00 47.88 95 LYS A O 1
ATOM 751 N N . VAL A 1 96 ? -3.652 -4.226 -12.406 1.00 50.75 96 VAL A N 1
ATOM 752 C CA . VAL A 1 96 ? -2.488 -4.526 -11.537 1.00 50.75 96 VAL A CA 1
ATOM 753 C C . VAL A 1 96 ? -2.417 -6.003 -11.130 1.00 50.75 96 VAL A C 1
ATOM 755 O O . VAL A 1 96 ? -3.419 -6.567 -10.694 1.00 50.75 96 VAL A O 1
ATOM 758 N N . LYS A 1 97 ? -1.232 -6.628 -11.236 1.00 47.56 97 LYS A N 1
ATOM 759 C CA . LYS A 1 97 ? -0.960 -7.965 -10.677 1.00 47.56 97 LYS A CA 1
ATOM 760 C C . LYS A 1 97 ? -0.638 -7.826 -9.187 1.00 47.56 97 LYS A C 1
ATOM 762 O O . LYS A 1 97 ? 0.287 -7.113 -8.811 1.00 47.56 97 LYS A O 1
ATOM 767 N N . LYS A 1 98 ? -1.411 -8.500 -8.336 1.00 44.53 98 LYS A N 1
ATOM 768 C CA . LYS A 1 98 ? -1.157 -8.569 -6.894 1.00 44.53 98 LYS A CA 1
ATOM 769 C C . LYS A 1 98 ? -0.046 -9.587 -6.640 1.00 44.53 98 LYS A C 1
ATOM 771 O O . LYS A 1 98 ? -0.172 -10.725 -7.074 1.00 44.53 98 LYS A O 1
ATOM 776 N N . TYR A 1 99 ? 1.010 -9.177 -5.947 1.00 41.94 99 TYR A N 1
ATOM 777 C CA . TYR A 1 99 ? 1.969 -10.101 -5.349 1.00 41.94 99 TYR A CA 1
ATOM 778 C C . TYR A 1 99 ? 1.636 -10.180 -3.863 1.00 41.94 99 TYR A C 1
ATOM 780 O O . TYR A 1 99 ? 1.946 -9.263 -3.105 1.00 41.94 99 TYR A O 1
ATOM 788 N N . ASP A 1 100 ? 0.927 -11.233 -3.460 1.00 38.38 100 ASP A N 1
ATOM 789 C CA . ASP A 1 100 ? 0.740 -11.522 -2.044 1.00 38.38 100 ASP A CA 1
ATOM 790 C C . ASP A 1 100 ? 2.055 -12.075 -1.475 1.00 38.38 100 ASP A C 1
ATOM 792 O O . ASP A 1 100 ? 2.686 -12.951 -2.063 1.00 38.38 100 ASP A O 1
ATOM 796 N N . LEU A 1 101 ? 2.463 -11.568 -0.306 1.00 38.56 101 LEU A N 1
ATOM 797 C CA . LEU A 1 101 ? 3.699 -11.917 0.422 1.00 38.56 101 LEU A CA 1
ATOM 798 C C . LEU A 1 101 ? 3.839 -13.414 0.790 1.00 38.56 101 LEU A C 1
ATOM 800 O O . LEU A 1 101 ? 4.829 -13.798 1.406 1.00 38.56 101 LEU A O 1
ATOM 804 N N . TYR A 1 102 ? 2.874 -14.257 0.412 1.00 35.47 102 TYR A N 1
ATOM 805 C CA . TYR A 1 102 ? 2.838 -15.694 0.693 1.00 35.47 102 TYR A CA 1
ATOM 806 C C . TYR A 1 102 ? 2.613 -16.579 -0.537 1.00 35.47 102 TYR A C 1
ATOM 808 O O . TYR A 1 102 ? 2.321 -17.765 -0.371 1.00 35.47 102 TYR A O 1
ATOM 816 N N . ASP A 1 103 ? 2.788 -16.066 -1.756 1.00 36.47 103 ASP A N 1
ATOM 817 C CA . ASP A 1 103 ? 2.754 -16.935 -2.932 1.00 36.47 103 ASP A CA 1
ATOM 818 C C . ASP A 1 103 ? 4.064 -17.720 -3.043 1.00 36.47 103 ASP A C 1
ATOM 820 O O . ASP A 1 103 ? 5.031 -17.346 -3.710 1.00 36.47 103 ASP A O 1
ATOM 824 N N . ASN A 1 104 ? 4.065 -18.866 -2.359 1.00 35.38 104 ASN A N 1
ATOM 825 C CA . ASN A 1 104 ? 4.802 -20.031 -2.808 1.00 35.38 104 ASN A CA 1
ATOM 826 C C . ASN A 1 104 ? 4.561 -20.178 -4.313 1.00 35.38 104 ASN A C 1
ATOM 828 O O . ASN A 1 104 ? 3.421 -20.280 -4.763 1.00 35.38 104 ASN A O 1
ATOM 832 N N . LEU A 1 105 ? 5.656 -20.159 -5.068 1.00 34.28 105 LEU A N 1
ATOM 833 C CA . LEU A 1 105 ? 5.719 -20.439 -6.496 1.00 34.28 105 LEU A CA 1
ATOM 834 C C . LEU A 1 105 ? 5.147 -21.835 -6.790 1.00 34.28 105 LEU A C 1
ATOM 836 O O . LEU A 1 105 ? 5.902 -22.787 -6.972 1.00 34.28 105 LEU A O 1
ATOM 840 N N . GLU A 1 106 ? 3.829 -21.973 -6.875 1.00 28.08 106 GLU A N 1
ATOM 841 C CA . GLU A 1 106 ? 3.223 -23.091 -7.585 1.00 28.08 106 GLU A CA 1
ATOM 842 C C . GLU A 1 106 ? 2.969 -22.660 -9.025 1.00 28.08 106 GLU A C 1
ATOM 844 O O . GLU A 1 106 ? 2.079 -21.883 -9.365 1.00 28.08 106 GLU A O 1
ATOM 849 N N . THR A 1 107 ? 3.863 -23.149 -9.877 1.00 30.02 107 THR A N 1
ATOM 850 C CA . THR A 1 107 ? 3.793 -23.063 -11.327 1.00 30.02 107 THR A CA 1
ATOM 851 C C . THR A 1 107 ? 2.550 -23.826 -11.778 1.00 30.02 107 THR A C 1
ATOM 853 O O . THR A 1 107 ? 2.497 -25.048 -11.649 1.00 30.02 107 THR A O 1
ATOM 856 N N . VAL A 1 108 ? 1.543 -23.130 -12.304 1.00 28.73 108 VAL A N 1
ATOM 857 C CA . VAL A 1 108 ? 0.458 -23.797 -13.033 1.00 28.73 108 VAL A CA 1
ATOM 858 C C . VAL A 1 108 ? 0.939 -24.001 -14.469 1.00 28.73 108 VAL A C 1
ATOM 860 O O . VAL A 1 108 ? 1.270 -23.033 -15.155 1.00 28.73 108 VAL A O 1
ATOM 863 N N . VAL A 1 109 ? 1.056 -25.277 -14.842 1.00 33.31 109 VAL A N 1
ATOM 864 C CA . VAL A 1 109 ? 1.489 -25.813 -16.146 1.00 33.31 109 VAL A CA 1
ATOM 865 C C . VAL A 1 109 ? 0.526 -25.424 -17.263 1.00 33.31 109 VAL A C 1
ATOM 867 O O . VAL A 1 109 ? -0.700 -25.496 -17.022 1.00 33.31 109 VAL A O 1
#

Radius of gyration: 14.7 Å; chains: 1; bounding box: 30×40×39 Å

Foldseek 3Di:
DQDDCVQVVVCCVQADDPQLNVVCVVCCVQARDKDKDWFWWAFPPPRDIDTGIWIKGHHPPPQQAAIETGPGWDADPPPRGTIDGPGDCCVVSVHHDYDDPPDDPPDDD

Sequence (109 aa):
MKMPAYDQNYARKMLKNIDEITQFNELLFTHDEVVTEFVKVECTGCGETHLSPQVILNPYGYGTEGAVLLGQHHTCSKCGLDSKIIEPIYQLLSKVKKYDLYDNLETVV

pLDDT: mean 73.14, std 19.52, range [28.08, 96.0]

Organism: NCBI:txid766136

Secondary structure (DSSP, 8-state):
----HHHHHHHHHH--SHHHHHHHHHHHTT-SEEEEEEEEEEETTT--EEEEEEEEEE-TTSTTTT-EE----EE-TTT--EEEEEE-GGGTSTTPPP--TT-------